Protein AF-A0A974YIM1-F1 (afdb_monomer_lite)

Structure (mmCIF, N/CA/C/O backbone):
data_AF-A0A974YIM1-F1
#
_entry.id   AF-A0A974YIM1-F1
#
loop_
_atom_site.group_PDB
_atom_site.id
_atom_site.type_symbol
_atom_site.label_atom_id
_atom_site.label_alt_id
_atom_site.label_comp_id
_atom_site.label_asym_id
_atom_site.label_entity_id
_atom_site.label_seq_id
_atom_site.pdbx_PDB_ins_code
_atom_site.Cartn_x
_atom_site.Cartn_y
_atom_site.Cartn_z
_atom_site.occupancy
_atom_site.B_iso_or_equiv
_atom_site.auth_seq_id
_atom_site.auth_comp_id
_atom_site.auth_asym_id
_atom_site.auth_atom_id
_atom_site.pdbx_PDB_model_num
ATOM 1 N N . MET A 1 1 ? 11.585 12.758 -20.020 1.00 62.47 1 MET A N 1
ATOM 2 C CA . MET A 1 1 ? 12.191 11.983 -18.918 1.00 62.47 1 MET A CA 1
ATOM 3 C C . MET A 1 1 ? 12.976 10.836 -19.508 1.00 62.47 1 MET A C 1
ATOM 5 O O . MET A 1 1 ? 12.493 10.224 -20.453 1.00 62.47 1 MET A O 1
ATOM 9 N N . ASP A 1 2 ? 14.160 10.576 -18.966 1.00 90.19 2 ASP A N 1
ATOM 10 C CA . ASP A 1 2 ? 14.951 9.400 -19.313 1.00 90.19 2 ASP A CA 1
ATOM 11 C C . ASP A 1 2 ? 14.190 8.102 -18.960 1.00 90.19 2 ASP A C 1
ATOM 13 O O . ASP A 1 2 ? 13.468 8.032 -17.960 1.00 90.19 2 ASP A O 1
ATOM 17 N N . ARG A 1 3 ? 14.309 7.081 -19.815 1.00 90.12 3 ARG A N 1
ATOM 18 C CA . ARG A 1 3 ? 13.586 5.806 -19.676 1.00 90.12 3 ARG A CA 1
ATOM 19 C C . ARG A 1 3 ? 14.018 5.063 -18.414 1.00 90.12 3 ARG A C 1
ATOM 21 O O . ARG A 1 3 ? 13.164 4.488 -17.737 1.00 90.12 3 ARG A O 1
ATOM 28 N N . LEU A 1 4 ? 15.311 5.098 -18.085 1.00 92.38 4 LEU A N 1
ATOM 29 C CA . LEU A 1 4 ? 15.838 4.472 -16.871 1.00 92.38 4 LEU A CA 1
ATOM 30 C C . LEU A 1 4 ? 15.372 5.229 -15.627 1.00 92.38 4 LEU A C 1
ATOM 32 O O . LEU A 1 4 ? 14.921 4.597 -14.673 1.00 92.38 4 LEU A O 1
ATOM 36 N N . ALA A 1 5 ? 15.363 6.564 -15.670 1.00 94.12 5 ALA A N 1
ATOM 37 C CA . ALA A 1 5 ? 14.788 7.379 -14.601 1.00 94.12 5 ALA A CA 1
ATOM 38 C C . ALA A 1 5 ? 13.311 7.027 -14.330 1.00 94.12 5 ALA A C 1
ATOM 40 O O . ALA A 1 5 ? 12.929 6.815 -13.179 1.00 94.12 5 ALA A O 1
ATOM 41 N N . ARG A 1 6 ? 12.487 6.864 -15.378 1.00 94.69 6 ARG A N 1
ATOM 42 C CA . ARG A 1 6 ? 11.077 6.459 -15.220 1.00 94.69 6 ARG A CA 1
ATOM 43 C C . ARG A 1 6 ? 10.927 5.048 -14.641 1.00 94.69 6 ARG A C 1
ATOM 45 O O . ARG A 1 6 ? 10.036 4.792 -13.836 1.00 94.69 6 ARG A O 1
ATOM 52 N N . ILE A 1 7 ? 11.785 4.120 -15.049 1.00 95.50 7 ILE A N 1
ATOM 53 C CA . ILE A 1 7 ? 11.830 2.758 -14.504 1.00 95.50 7 ILE A CA 1
ATOM 54 C C . ILE A 1 7 ? 12.177 2.760 -13.009 1.00 95.50 7 ILE A C 1
ATOM 56 O O . ILE A 1 7 ? 11.568 2.012 -12.234 1.00 95.50 7 ILE A O 1
ATOM 60 N N . ALA A 1 8 ? 13.155 3.575 -12.612 1.00 96.12 8 ALA A N 1
ATOM 61 C CA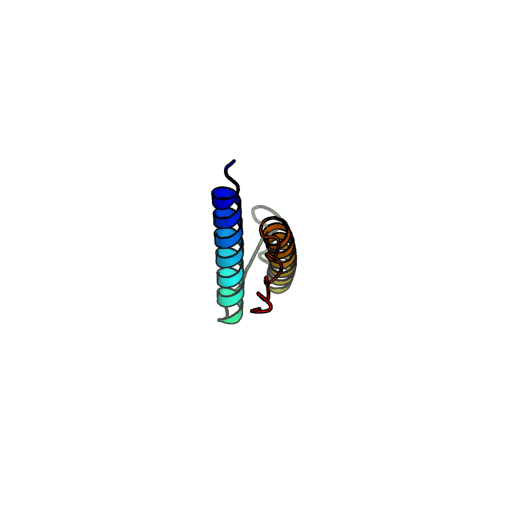 . ALA A 1 8 ? 13.589 3.694 -11.227 1.00 96.12 8 ALA A CA 1
ATOM 62 C C . ALA A 1 8 ? 12.471 4.273 -10.351 1.00 96.12 8 ALA A C 1
ATOM 64 O O . ALA A 1 8 ? 12.164 3.698 -9.308 1.00 96.12 8 ALA A O 1
ATOM 65 N N . GLU A 1 9 ? 11.800 5.328 -10.823 1.00 97.25 9 GLU A N 1
ATOM 66 C CA . GLU A 1 9 ? 10.632 5.931 -10.168 1.00 97.25 9 GLU A CA 1
ATOM 67 C C . GLU A 1 9 ? 9.531 4.890 -9.915 1.00 97.25 9 GLU A C 1
ATOM 69 O O . GLU A 1 9 ? 9.129 4.675 -8.772 1.00 97.25 9 GLU A O 1
ATOM 74 N N . LEU A 1 10 ? 9.113 4.163 -10.960 1.00 97.44 10 LEU A N 1
ATOM 75 C CA . LEU A 1 10 ? 8.097 3.112 -10.840 1.00 97.44 10 LEU A CA 1
ATOM 76 C C . LEU A 1 10 ? 8.522 2.009 -9.866 1.00 97.44 10 LEU A C 1
ATOM 78 O O . LEU A 1 10 ? 7.699 1.490 -9.117 1.00 97.44 10 LEU A O 1
ATOM 82 N N . SER A 1 11 ? 9.801 1.632 -9.864 1.00 97.25 11 SER A N 1
ATOM 83 C CA . SER A 1 11 ? 10.304 0.581 -8.974 1.00 97.25 11 SER A CA 1
ATOM 84 C C . SER A 1 11 ? 10.327 1.027 -7.512 1.00 97.25 11 SER A C 1
ATOM 86 O O . SER A 1 11 ? 9.972 0.237 -6.636 1.00 97.25 11 SER A O 1
ATOM 88 N N . GLY A 1 12 ? 10.689 2.285 -7.250 1.00 98.31 12 GLY A N 1
ATOM 89 C CA . GLY A 1 12 ? 10.589 2.884 -5.920 1.00 98.31 12 GLY A CA 1
ATOM 90 C C . GLY A 1 12 ? 9.140 2.950 -5.440 1.00 98.31 12 GLY A C 1
ATOM 91 O O . GLY A 1 12 ? 8.841 2.532 -4.322 1.00 98.31 12 GLY A O 1
ATOM 92 N N . GLU A 1 13 ? 8.230 3.379 -6.315 1.00 98.31 13 GLU A N 1
ATOM 93 C CA . GLU A 1 13 ? 6.800 3.460 -6.025 1.00 98.31 13 GLU A CA 1
ATOM 94 C C . GLU A 1 13 ? 6.196 2.079 -5.698 1.00 98.31 13 GLU A C 1
ATOM 96 O O . GLU A 1 13 ? 5.488 1.931 -4.699 1.00 98.31 13 GLU A O 1
ATOM 101 N N . ILE A 1 14 ? 6.518 1.051 -6.493 1.00 98.56 14 ILE A N 1
ATOM 102 C CA . ILE A 1 14 ? 6.103 -0.339 -6.244 1.00 98.56 14 ILE A CA 1
ATOM 103 C C . ILE A 1 14 ? 6.636 -0.826 -4.893 1.00 98.56 14 ILE A C 1
ATOM 105 O O . ILE A 1 14 ? 5.883 -1.396 -4.105 1.00 98.56 14 ILE A O 1
ATOM 109 N N . ARG A 1 15 ? 7.925 -0.600 -4.606 1.00 98.56 15 ARG A N 1
ATOM 110 C CA . ARG A 1 15 ? 8.549 -1.049 -3.353 1.00 98.56 15 ARG A CA 1
ATOM 111 C C . ARG A 1 15 ? 7.896 -0.403 -2.136 1.00 98.56 15 ARG A C 1
ATOM 113 O O . ARG A 1 15 ? 7.582 -1.107 -1.185 1.00 98.56 15 ARG A O 1
ATOM 120 N N . SER A 1 16 ? 7.669 0.907 -2.174 1.00 98.50 16 SER A N 1
ATOM 121 C CA . SER A 1 16 ? 7.016 1.633 -1.080 1.00 98.50 16 SER A CA 1
ATOM 122 C C . SER A 1 16 ? 5.620 1.078 -0.783 1.00 98.50 16 SER A C 1
ATOM 124 O O . SER A 1 16 ? 5.281 0.860 0.378 1.00 98.50 16 SER A O 1
ATOM 126 N N . ARG A 1 17 ? 4.835 0.770 -1.821 1.00 98.38 17 ARG A N 1
ATOM 127 C CA . ARG A 1 17 ? 3.492 0.197 -1.655 1.00 98.38 17 ARG A CA 1
ATOM 128 C C . ARG A 1 17 ? 3.496 -1.230 -1.125 1.00 98.38 17 ARG A C 1
ATOM 130 O O . ARG A 1 17 ? 2.643 -1.574 -0.313 1.00 98.38 17 ARG A O 1
ATOM 137 N N . ARG A 1 18 ? 4.456 -2.052 -1.552 1.00 98.38 18 ARG A N 1
ATOM 138 C CA . ARG A 1 18 ? 4.636 -3.400 -0.997 1.00 98.38 18 ARG A CA 1
ATOM 139 C C . ARG A 1 18 ? 4.998 -3.343 0.486 1.00 98.38 18 ARG A C 1
ATOM 141 O O . ARG A 1 18 ? 4.331 -3.997 1.270 1.00 98.38 18 ARG A O 1
ATOM 148 N N . LEU A 1 19 ? 5.936 -2.473 0.872 1.00 98.50 19 LEU A N 1
ATO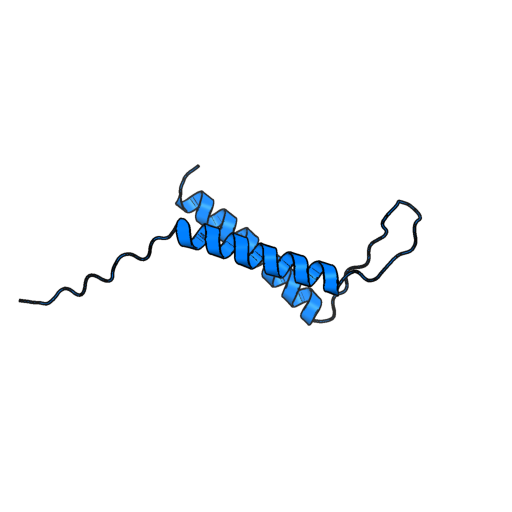M 149 C CA . LEU A 1 19 ? 6.284 -2.245 2.282 1.00 98.50 19 LEU A CA 1
ATOM 150 C C . LEU A 1 19 ? 5.081 -1.781 3.111 1.00 98.50 19 LEU A C 1
ATOM 152 O O . LEU A 1 19 ? 4.924 -2.183 4.259 1.00 98.50 19 LEU A O 1
ATOM 156 N N . PHE A 1 20 ? 4.211 -0.950 2.535 1.00 98.12 20 PHE A N 1
ATOM 157 C CA . PHE A 1 20 ? 2.960 -0.580 3.188 1.00 98.12 20 PHE A CA 1
ATOM 158 C C . PHE A 1 20 ? 2.047 -1.799 3.408 1.00 98.12 20 PHE A C 1
ATOM 160 O O . PHE A 1 20 ? 1.508 -1.959 4.498 1.00 98.12 20 PHE A O 1
ATOM 167 N N . CYS A 1 21 ? 1.895 -2.680 2.415 1.00 97.94 21 CYS A N 1
ATOM 168 C CA . CYS A 1 21 ? 1.108 -3.907 2.576 1.00 97.94 21 CYS A CA 1
ATOM 169 C C . CYS A 1 21 ? 1.728 -4.842 3.629 1.00 97.94 21 CYS A C 1
ATOM 171 O O . CYS A 1 21 ? 1.008 -5.326 4.493 1.00 97.94 21 CYS A O 1
ATOM 173 N N . GLU A 1 22 ? 3.054 -5.009 3.626 1.00 98.06 22 GLU A N 1
ATOM 174 C CA . GLU A 1 22 ? 3.795 -5.787 4.634 1.00 98.06 22 GLU A CA 1
ATOM 175 C C . GLU A 1 22 ? 3.587 -5.233 6.055 1.00 98.06 22 GLU A C 1
ATOM 177 O O . GLU A 1 22 ? 3.387 -5.990 7.004 1.00 98.06 22 GLU A O 1
ATOM 182 N N . PHE A 1 23 ? 3.565 -3.905 6.218 1.00 97.50 23 PHE A N 1
ATOM 183 C CA . PHE A 1 23 ? 3.229 -3.275 7.497 1.00 97.50 23 PHE A CA 1
ATOM 184 C C . PHE A 1 23 ? 1.826 -3.677 7.976 1.00 97.50 23 PHE A C 1
ATOM 186 O O . PHE A 1 23 ? 1.650 -4.012 9.149 1.00 97.50 23 PHE A O 1
ATOM 193 N N . ILE A 1 24 ? 0.836 -3.700 7.083 1.00 98.12 24 ILE A N 1
ATOM 194 C CA . ILE A 1 24 ? -0.521 -4.144 7.426 1.00 98.12 24 ILE A CA 1
ATOM 195 C C . ILE A 1 24 ? -0.547 -5.637 7.775 1.00 98.12 24 ILE A C 1
ATOM 197 O O . ILE A 1 24 ? -1.147 -6.018 8.778 1.00 98.12 24 ILE A O 1
ATOM 201 N N . GLU A 1 25 ? 0.154 -6.476 7.012 1.00 97.06 25 GLU A N 1
ATOM 202 C CA . GLU A 1 25 ? 0.293 -7.911 7.299 1.00 97.06 25 GLU A CA 1
ATOM 203 C C . GLU A 1 25 ? 0.951 -8.174 8.663 1.00 97.06 25 GLU A C 1
ATOM 205 O O . GLU A 1 25 ? 0.573 -9.118 9.354 1.00 97.06 25 GLU A O 1
ATOM 210 N N . SER A 1 26 ? 1.863 -7.302 9.109 1.00 98.06 26 SER A N 1
ATOM 211 C CA . SER A 1 26 ? 2.453 -7.362 10.456 1.00 98.06 26 SER A CA 1
ATOM 212 C C . SER A 1 26 ? 1.517 -6.907 11.591 1.00 98.06 26 SER A C 1
ATOM 214 O O . SER A 1 26 ? 1.929 -6.856 12.749 1.00 98.06 26 SER A O 1
ATOM 216 N N . GLY A 1 27 ? 0.255 -6.587 11.284 1.00 97.62 27 GLY A N 1
ATOM 217 C CA . GLY A 1 27 ? -0.757 -6.137 12.244 1.00 97.62 27 GLY A CA 1
ATOM 218 C C . GLY A 1 27 ? -1.006 -4.627 12.247 1.00 97.62 27 GLY A C 1
ATOM 219 O O . GLY A 1 27 ? -1.754 -4.131 13.094 1.00 97.62 27 GLY A O 1
ATOM 220 N N . GLY A 1 28 ? -0.406 -3.885 11.313 1.00 97.94 28 GLY A N 1
ATOM 22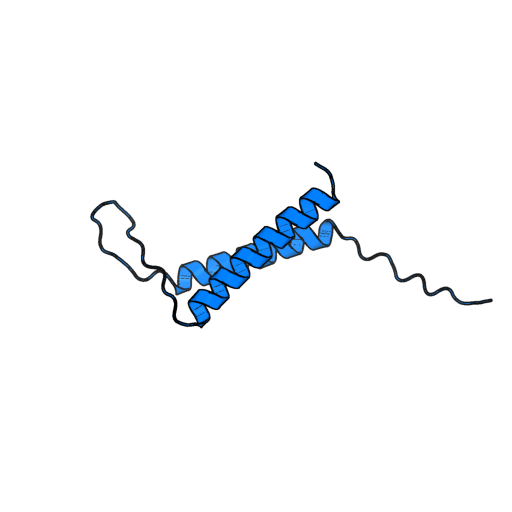1 C CA . GLY A 1 28 ? -0.713 -2.476 11.092 1.00 97.94 28 GLY A CA 1
ATOM 222 C C . GLY A 1 28 ? -2.174 -2.270 10.684 1.00 97.94 28 GLY A C 1
ATOM 223 O O . GLY A 1 28 ? -2.783 -3.116 10.033 1.00 97.94 28 GLY A O 1
ATOM 224 N N . ARG A 1 29 ? -2.752 -1.123 11.055 1.00 97.81 29 ARG A N 1
ATOM 225 C CA . ARG A 1 29 ? -4.127 -0.753 10.688 1.00 97.81 29 ARG A CA 1
ATOM 226 C C . ARG A 1 29 ? -4.189 0.649 10.116 1.00 97.81 29 ARG A C 1
ATOM 228 O O . ARG A 1 29 ? -3.433 1.527 10.528 1.00 97.81 29 ARG A O 1
ATOM 235 N N . VAL A 1 30 ? -5.123 0.853 9.193 1.00 97.50 30 VAL A N 1
ATOM 236 C CA . VAL A 1 30 ? -5.472 2.172 8.668 1.00 97.50 30 VAL A CA 1
ATOM 237 C C . VAL A 1 30 ? -6.847 2.545 9.168 1.00 97.50 30 VAL A C 1
ATOM 239 O O . VAL A 1 30 ? -7.837 1.885 8.857 1.00 97.50 30 VAL A O 1
ATOM 242 N N . ILE A 1 31 ? -6.888 3.639 9.915 1.00 97.06 31 ILE A N 1
ATOM 243 C CA . ILE A 1 31 ? -8.117 4.214 10.433 1.00 97.06 31 ILE A CA 1
ATOM 244 C C . ILE A 1 31 ? -8.295 5.583 9.779 1.00 97.06 31 ILE A C 1
ATOM 246 O O . ILE A 1 31 ? -7.349 6.371 9.732 1.00 97.06 31 ILE A O 1
ATOM 250 N N . ALA A 1 32 ? -9.485 5.857 9.256 1.00 95.44 32 ALA A N 1
ATOM 251 C CA . ALA A 1 32 ? -9.795 7.117 8.592 1.00 95.44 32 ALA A CA 1
ATOM 252 C C . ALA A 1 32 ? -11.148 7.660 9.054 1.00 95.44 32 ALA A C 1
ATOM 254 O O . ALA A 1 32 ? -12.036 6.901 9.447 1.00 95.44 32 ALA A O 1
ATOM 255 N N . SER A 1 33 ? -11.289 8.980 8.987 1.00 95.94 33 SER A N 1
ATOM 256 C CA . SER A 1 33 ? -12.571 9.669 9.091 1.00 95.94 33 SER A CA 1
ATOM 257 C C . SER A 1 33 ? -12.893 10.288 7.735 1.00 95.94 33 SER A C 1
ATOM 259 O O . SER A 1 33 ? -12.006 10.841 7.084 1.00 95.94 33 SER A O 1
ATOM 261 N N . GLU A 1 34 ? -14.148 10.191 7.301 1.00 89.25 34 GLU A N 1
ATOM 262 C CA . GLU A 1 34 ? -14.600 10.774 6.029 1.00 89.25 34 GLU A CA 1
ATOM 263 C C . GLU A 1 34 ? -14.712 12.305 6.088 1.00 89.25 34 GLU A C 1
ATOM 265 O O . GLU A 1 34 ? -14.715 12.972 5.055 1.00 89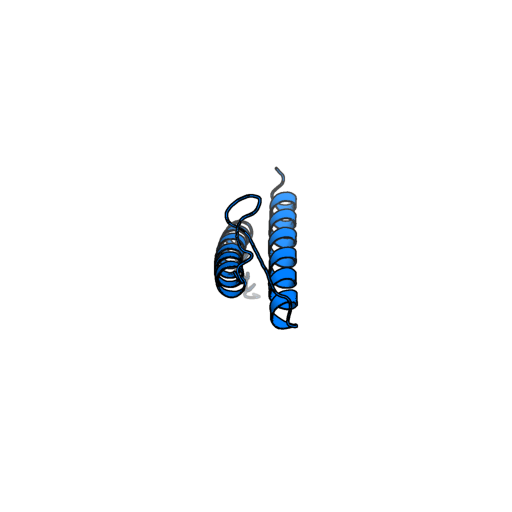.25 34 GLU A O 1
ATOM 270 N N . SER A 1 35 ? -14.777 12.867 7.296 1.00 91.69 35 SER A N 1
ATOM 271 C CA . SER A 1 35 ? -14.835 14.305 7.538 1.00 91.69 35 SER A CA 1
ATOM 272 C C . SER A 1 35 ? -14.062 14.689 8.794 1.00 91.69 35 SER A C 1
ATOM 274 O O . SER A 1 35 ? -13.893 13.884 9.715 1.00 91.69 35 SER A O 1
ATOM 276 N N . ASP A 1 36 ? -13.654 15.949 8.884 1.00 90.75 36 ASP A N 1
ATOM 277 C CA . ASP A 1 36 ? -13.091 16.481 10.121 1.00 90.75 36 ASP A CA 1
ATOM 278 C C . ASP A 1 36 ? -14.120 16.377 11.258 1.00 90.75 36 ASP A C 1
ATOM 280 O O . ASP A 1 36 ? -15.285 16.746 11.106 1.00 90.75 36 ASP A O 1
ATOM 284 N N . GLY A 1 37 ? -13.700 15.803 12.388 1.00 90.88 37 GLY A N 1
ATOM 285 C CA . GLY A 1 37 ? -14.569 15.531 13.540 1.00 90.88 37 GLY A CA 1
ATOM 286 C C . GLY A 1 37 ? -15.533 14.344 13.381 1.00 90.88 37 GLY A C 1
ATOM 287 O O . GLY A 1 37 ? -16.307 14.079 14.299 1.00 90.88 37 GLY A O 1
ATOM 288 N N . GLY A 1 38 ? -15.497 13.631 12.250 1.00 93.62 38 GLY A N 1
ATOM 289 C CA . GLY A 1 38 ? -16.284 12.417 12.021 1.00 93.62 38 GLY A CA 1
ATOM 290 C C . GLY A 1 38 ? -15.773 11.188 12.794 1.00 93.62 38 GLY A C 1
ATOM 291 O O . GLY A 1 38 ? -14.706 11.227 13.416 1.00 93.62 38 GLY A O 1
ATOM 292 N N . PRO A 1 39 ? -16.535 10.079 12.786 1.00 94.88 39 PRO A N 1
ATOM 293 C CA . PRO A 1 39 ? -16.122 8.844 13.437 1.00 94.88 39 PRO A CA 1
ATOM 294 C C . PRO A 1 39 ? -14.937 8.198 12.712 1.00 94.88 39 PRO A C 1
ATOM 296 O O . PRO A 1 39 ? -14.909 8.074 11.488 1.00 94.88 39 PRO A O 1
ATOM 299 N N . TRP A 1 40 ? -13.981 7.714 13.499 1.00 95.88 40 TRP A N 1
ATOM 300 C CA . TRP A 1 40 ? -12.855 6.926 13.015 1.00 95.88 40 TRP A CA 1
ATOM 301 C C . TRP A 1 40 ? -13.308 5.507 12.656 1.00 95.88 40 TRP A C 1
ATOM 303 O O . TRP A 1 40 ? -13.859 4.794 13.494 1.00 95.88 40 TRP A O 1
ATOM 313 N N . THR A 1 41 ? -13.052 5.087 11.418 1.00 97.25 41 THR A N 1
ATOM 314 C CA . THR A 1 41 ? -13.443 3.771 10.894 1.00 97.25 41 THR A CA 1
ATOM 315 C C . THR A 1 41 ? -12.229 2.986 10.415 1.00 97.25 41 THR A C 1
ATOM 317 O O . THR A 1 41 ? -11.283 3.557 9.868 1.00 97.25 41 THR A O 1
ATOM 320 N N . ASP A 1 42 ? -12.239 1.670 10.639 1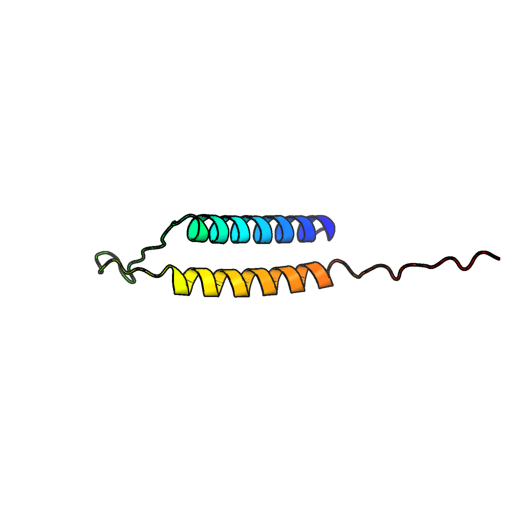.00 97.62 42 ASP A N 1
ATOM 321 C CA . ASP A 1 42 ? -11.204 0.781 10.112 1.00 97.62 42 ASP A CA 1
ATOM 322 C C . ASP A 1 42 ? -11.413 0.585 8.608 1.00 97.62 42 ASP A C 1
ATOM 324 O O . ASP A 1 42 ? -12.387 -0.023 8.163 1.00 97.62 42 ASP A O 1
ATOM 328 N N . VAL A 1 43 ? -10.476 1.113 7.824 1.00 97.56 43 VAL A N 1
ATOM 329 C CA . VAL A 1 43 ? -10.479 1.053 6.358 1.00 97.56 43 VAL A CA 1
ATOM 330 C C . VAL A 1 43 ? -9.320 0.210 5.830 1.00 97.56 43 VAL A C 1
ATOM 332 O O . VAL A 1 43 ? -8.950 0.312 4.655 1.00 97.56 43 VAL A O 1
ATOM 335 N N . THR A 1 44 ? -8.727 -0.627 6.683 1.00 98.12 44 THR A N 1
ATOM 336 C CA . THR A 1 44 ? -7.521 -1.404 6.380 1.00 98.12 44 THR A CA 1
ATOM 337 C C . THR A 1 44 ? -7.724 -2.297 5.159 1.00 98.12 44 THR A C 1
ATOM 339 O O . THR A 1 44 ? -6.976 -2.190 4.188 1.00 98.12 44 THR A O 1
ATOM 342 N N . ALA A 1 45 ? -8.785 -3.112 5.145 1.00 96.88 45 ALA A N 1
ATOM 343 C CA . ALA A 1 45 ? -9.063 -4.041 4.046 1.00 96.88 45 ALA A CA 1
ATOM 344 C C . ALA A 1 45 ? -9.289 -3.321 2.704 1.00 96.88 45 ALA A C 1
ATOM 346 O O . ALA A 1 45 ? -8.732 -3.711 1.676 1.00 96.88 45 ALA A O 1
ATOM 347 N N . ALA A 1 46 ? -10.064 -2.232 2.716 1.00 97.31 46 ALA A N 1
ATOM 348 C CA . ALA A 1 46 ? -10.314 -1.428 1.521 1.00 97.31 46 ALA A CA 1
ATOM 349 C C . ALA A 1 46 ? -9.026 -0.765 1.005 1.00 97.31 46 ALA A C 1
ATOM 351 O O . ALA A 1 46 ? -8.787 -0.705 -0.204 1.00 97.31 46 ALA A O 1
ATOM 352 N N . THR A 1 47 ? -8.176 -0.301 1.921 1.00 97.56 47 THR A N 1
ATOM 353 C CA . THR A 1 47 ? -6.889 0.315 1.593 1.00 97.56 47 THR A CA 1
ATOM 354 C C . THR A 1 47 ? -5.922 -0.698 0.982 1.00 97.56 47 THR A C 1
ATOM 356 O O . THR A 1 47 ? -5.371 -0.419 -0.080 1.00 9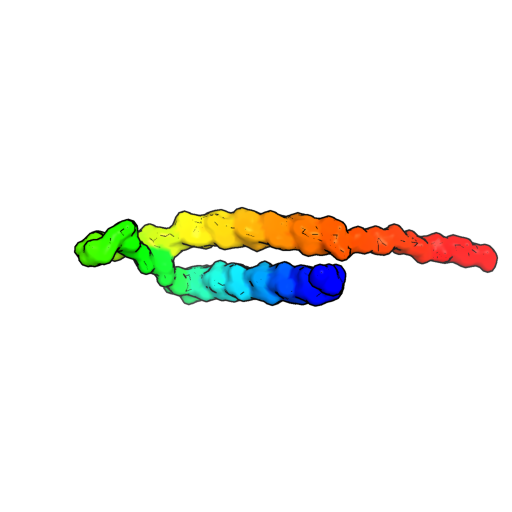7.56 47 THR A O 1
ATOM 359 N N . VAL A 1 48 ? -5.781 -1.893 1.564 1.00 97.75 48 VAL A N 1
ATOM 360 C CA . VAL A 1 48 ? -4.942 -2.968 1.000 1.00 97.75 48 VAL A CA 1
ATOM 361 C C . VAL A 1 48 ? -5.409 -3.343 -0.404 1.00 97.75 48 VAL A C 1
ATOM 363 O O . VAL A 1 48 ? -4.607 -3.349 -1.336 1.00 97.75 48 VAL A O 1
ATOM 366 N N . ALA A 1 49 ? -6.713 -3.559 -0.600 1.00 97.94 49 ALA A N 1
ATOM 367 C CA . ALA A 1 49 ? -7.254 -3.899 -1.915 1.00 97.94 49 ALA A CA 1
ATOM 368 C C . ALA A 1 49 ? -6.941 -2.828 -2.979 1.00 97.94 49 ALA A C 1
ATOM 370 O O . ALA A 1 49 ? -6.655 -3.155 -4.135 1.00 97.94 49 ALA A O 1
ATOM 371 N N . ARG A 1 50 ? -6.971 -1.543 -2.601 1.00 98.00 50 ARG A N 1
ATOM 372 C CA . ARG A 1 50 ? -6.593 -0.436 -3.488 1.00 98.00 50 ARG A CA 1
ATOM 373 C C . ARG A 1 50 ? -5.100 -0.456 -3.817 1.00 98.00 50 ARG A C 1
ATOM 375 O O . ARG A 1 50 ? -4.749 -0.298 -4.988 1.00 98.00 50 ARG A O 1
ATOM 382 N N . GLU A 1 51 ? -4.236 -0.660 -2.826 1.00 98.12 51 GLU A N 1
ATOM 383 C CA . GLU A 1 51 ? -2.789 -0.696 -3.048 1.00 98.12 51 GLU A CA 1
ATOM 384 C C . GLU A 1 51 ? -2.366 -1.900 -3.900 1.00 98.12 51 GLU A C 1
ATOM 386 O O . GLU A 1 51 ? -1.571 -1.717 -4.820 1.00 98.12 51 GLU A O 1
ATOM 391 N N . CYS A 1 52 ? -2.960 -3.087 -3.715 1.00 97.81 52 CYS A N 1
ATOM 392 C CA . CYS A 1 52 ? -2.703 -4.254 -4.571 1.00 97.81 52 CYS A CA 1
ATOM 393 C C . CYS A 1 52 ? -2.986 -3.954 -6.053 1.00 97.81 52 CYS A C 1
ATOM 395 O O . CYS A 1 52 ? -2.110 -4.123 -6.902 1.00 97.81 52 CYS A O 1
ATOM 397 N N . ARG A 1 53 ? -4.166 -3.397 -6.367 1.00 98.44 53 ARG A N 1
ATOM 398 C CA . ARG A 1 53 ? -4.527 -3.000 -7.745 1.00 98.44 53 ARG A CA 1
ATOM 399 C C . ARG A 1 53 ? -3.567 -1.952 -8.312 1.00 98.44 53 ARG A C 1
ATOM 401 O O . ARG A 1 53 ? -3.244 -1.948 -9.505 1.00 98.44 53 ARG A O 1
ATOM 408 N N . ARG A 1 54 ? -3.105 -1.029 -7.463 1.00 98.19 54 ARG A N 1
ATOM 409 C CA . ARG A 1 54 ? -2.151 0.009 -7.861 1.00 98.19 54 ARG A CA 1
ATOM 410 C C . ARG A 1 54 ? -0.778 -0.587 -8.168 1.00 98.19 54 ARG A C 1
ATOM 412 O O . ARG A 1 54 ? -0.200 -0.222 -9.190 1.00 98.19 54 ARG A O 1
ATOM 419 N N . ILE A 1 55 ? -0.294 -1.516 -7.344 1.00 98.56 55 ILE A N 1
ATOM 420 C CA . ILE A 1 55 ? 0.948 -2.264 -7.580 1.00 98.56 55 ILE A CA 1
ATOM 421 C C . ILE A 1 55 ? 0.876 -2.986 -8.929 1.00 98.56 55 ILE A C 1
ATOM 423 O O . ILE A 1 55 ? 1.755 -2.780 -9.763 1.00 98.56 55 ILE A O 1
ATOM 427 N N . GLU A 1 56 ? -0.192 -3.742 -9.196 1.00 98.25 56 GLU A N 1
ATOM 428 C CA . GLU A 1 56 ? -0.380 -4.462 -10.467 1.00 98.25 56 GLU A CA 1
ATOM 429 C C . GLU A 1 56 ? -0.312 -3.526 -11.685 1.00 98.25 56 GLU A C 1
ATOM 431 O O . GLU A 1 56 ? 0.364 -3.811 -12.680 1.00 98.25 56 GLU A O 1
ATOM 436 N N . THR A 1 57 ? -0.963 -2.363 -11.590 1.00 98.19 57 THR A N 1
ATOM 437 C CA . THR A 1 57 ? -0.963 -1.341 -12.648 1.00 98.19 57 THR A CA 1
ATOM 438 C C . THR A 1 57 ? 0.442 -0.777 -12.896 1.00 98.19 57 THR A C 1
ATOM 440 O O . THR A 1 57 ? 0.872 -0.613 -14.046 1.00 98.19 57 THR A O 1
ATOM 443 N N . LEU A 1 58 ? 1.180 -0.480 -11.824 1.00 97.75 58 LEU A N 1
ATOM 444 C CA . LEU A 1 58 ? 2.546 0.041 -11.905 1.00 97.75 58 LEU A CA 1
ATOM 445 C C . LEU A 1 58 ? 3.504 -1.002 -12.480 1.00 97.75 58 LEU A C 1
ATOM 447 O O . LEU A 1 58 ? 4.330 -0.679 -13.333 1.00 97.75 58 LEU A O 1
ATOM 451 N N . GLU A 1 59 ? 3.368 -2.261 -12.073 1.00 97.06 59 GLU A N 1
ATOM 452 C CA . GLU A 1 59 ? 4.160 -3.359 -12.614 1.00 97.06 59 GLU A CA 1
ATOM 453 C C . GLU A 1 59 ? 3.906 -3.574 -14.101 1.00 97.06 59 GLU A C 1
ATOM 455 O O . GLU A 1 59 ? 4.858 -3.735 -14.867 1.00 97.06 59 GLU A O 1
ATOM 460 N N . HIS A 1 60 ? 2.641 -3.542 -14.525 1.00 96.00 60 HIS A N 1
ATOM 461 C CA . HIS A 1 60 ? 2.291 -3.628 -15.937 1.00 96.00 60 HIS A CA 1
ATOM 462 C C . HIS A 1 60 ? 2.933 -2.483 -16.732 1.00 96.00 60 HIS A C 1
ATOM 464 O O . HIS A 1 60 ? 3.542 -2.711 -17.779 1.00 96.00 60 HIS A O 1
ATOM 470 N N . THR A 1 61 ? 2.874 -1.260 -16.201 1.00 95.38 61 THR A N 1
ATOM 471 C CA . THR A 1 61 ? 3.515 -0.087 -16.812 1.00 95.38 61 THR A CA 1
ATOM 472 C C . THR A 1 61 ? 5.032 -0.257 -16.902 1.00 95.38 61 THR A C 1
ATOM 474 O O . THR A 1 61 ? 5.617 -0.019 -17.958 1.00 95.38 61 THR A O 1
ATOM 477 N N . ARG A 1 62 ? 5.678 -0.722 -15.827 1.00 95.00 62 ARG A N 1
ATOM 478 C CA . ARG A 1 62 ? 7.126 -0.957 -15.791 1.00 95.00 62 ARG A CA 1
ATOM 479 C C . ARG A 1 62 ? 7.557 -2.027 -16.795 1.00 95.00 62 ARG A C 1
ATOM 481 O O . ARG A 1 62 ? 8.526 -1.801 -17.510 1.00 95.00 62 ARG A O 1
ATOM 488 N N . ARG A 1 63 ? 6.822 -3.144 -16.902 1.00 93.31 63 ARG A N 1
ATOM 489 C CA . ARG A 1 63 ? 7.088 -4.209 -17.891 1.00 93.31 63 ARG A CA 1
ATOM 490 C C . ARG A 1 63 ? 7.040 -3.679 -19.322 1.00 93.31 63 ARG A C 1
ATOM 492 O O . ARG A 1 63 ? 7.924 -3.970 -20.110 1.00 93.31 63 ARG A O 1
ATOM 499 N N . ARG A 1 64 ? 6.076 -2.817 -19.657 1.00 92.12 64 ARG A N 1
ATOM 500 C CA . ARG A 1 64 ? 6.014 -2.193 -20.995 1.00 92.12 64 ARG A CA 1
ATOM 501 C C . ARG A 1 64 ? 7.213 -1.293 -21.305 1.00 92.12 64 ARG A C 1
ATOM 503 O O . ARG A 1 64 ? 7.545 -1.104 -22.470 1.00 92.12 64 ARG A O 1
ATOM 510 N N . LEU A 1 65 ? 7.857 -0.741 -20.279 1.00 90.94 65 LEU A N 1
ATOM 511 C CA . LEU A 1 65 ? 9.081 0.050 -20.413 1.00 90.94 65 LEU A CA 1
ATOM 512 C C . LEU A 1 65 ? 10.349 -0.813 -20.414 1.00 90.94 65 LEU A C 1
ATOM 514 O O . LEU A 1 65 ? 11.422 -0.285 -20.694 1.00 90.94 65 LEU A O 1
ATOM 518 N N . MET A 1 66 ? 10.248 -2.112 -20.140 1.00 86.50 66 MET A N 1
ATOM 519 C CA . MET A 1 66 ? 11.319 -3.108 -20.197 1.00 86.50 66 MET A CA 1
ATOM 520 C C . MET A 1 66 ? 10.882 -4.236 -21.145 1.00 86.50 66 MET A C 1
ATOM 522 O O . MET A 1 66 ? 10.472 -5.292 -20.671 1.00 86.50 66 MET A O 1
ATOM 526 N N . PRO A 1 67 ? 10.905 -4.030 -22.475 1.00 75.00 67 PRO A N 1
ATOM 527 C CA . PRO A 1 67 ? 10.717 -5.141 -23.382 1.00 75.00 67 PRO A CA 1
ATOM 528 C C . PRO A 1 67 ? 11.808 -6.163 -23.076 1.00 75.00 67 PRO A C 1
ATOM 530 O O . PRO A 1 67 ? 12.989 -5.813 -23.059 1.00 75.00 67 PRO A O 1
ATOM 533 N N . GLU A 1 68 ? 11.383 -7.390 -22.786 1.00 64.88 68 GLU A N 1
ATOM 534 C CA . GLU A 1 68 ? 12.250 -8.561 -22.755 1.00 64.88 68 GLU A CA 1
ATOM 535 C C . GLU A 1 68 ? 13.068 -8.531 -24.051 1.00 64.88 68 GLU A C 1
ATOM 537 O O . GLU A 1 68 ? 12.501 -8.567 -25.149 1.00 64.88 68 GLU A O 1
ATOM 542 N N . GLU A 1 69 ? 14.389 -8.383 -23.952 1.00 60.62 69 GLU A N 1
ATOM 543 C CA . GLU A 1 69 ? 15.231 -8.650 -25.110 1.00 60.62 69 GLU A CA 1
ATOM 544 C C . GLU A 1 69 ? 14.980 -10.111 -25.487 1.00 60.62 69 GLU A C 1
ATOM 546 O O . GLU A 1 69 ? 15.095 -10.980 -24.618 1.00 60.62 69 GLU A O 1
ATOM 551 N N . PRO A 1 70 ? 14.595 -10.419 -26.741 1.00 55.75 70 PRO A N 1
ATOM 552 C CA . PRO A 1 70 ? 14.487 -11.806 -27.145 1.00 55.75 70 PRO A CA 1
ATOM 553 C C . PRO A 1 70 ? 15.853 -12.432 -26.893 1.00 55.75 70 PRO A C 1
ATOM 555 O O . PRO A 1 70 ? 16.849 -11.971 -27.455 1.00 55.75 70 PRO A O 1
ATOM 558 N N . VAL A 1 71 ? 15.888 -13.443 -26.018 1.00 55.66 71 VAL A N 1
ATOM 559 C CA . VAL A 1 71 ? 17.079 -14.243 -25.739 1.00 55.66 71 VAL A CA 1
ATOM 560 C C . VAL A 1 71 ? 17.615 -14.692 -27.090 1.00 55.66 71 VAL A C 1
ATOM 562 O O . VAL A 1 71 ? 17.052 -15.577 -27.740 1.00 55.66 71 VAL A O 1
ATOM 565 N N . ARG A 1 72 ? 18.675 -14.032 -27.564 1.00 57.94 72 ARG A N 1
ATOM 566 C CA . ARG A 1 72 ? 19.407 -14.477 -28.740 1.00 57.94 72 ARG A CA 1
ATOM 567 C C . ARG A 1 72 ? 20.123 -15.740 -28.301 1.00 57.94 72 ARG A C 1
ATOM 569 O O . ARG A 1 72 ? 21.238 -15.685 -27.797 1.00 57.94 72 ARG A O 1
ATOM 576 N N . HIS A 1 73 ? 19.455 -16.879 -28.455 1.00 53.25 73 HIS A N 1
ATOM 577 C CA . HIS A 1 73 ? 20.151 -18.146 -28.563 1.00 53.25 73 HIS A CA 1
ATOM 578 C C . HIS A 1 73 ? 21.002 -18.050 -29.822 1.00 53.25 73 HIS A C 1
ATOM 580 O O . HIS A 1 73 ? 20.524 -18.284 -30.933 1.00 53.25 73 HIS A O 1
ATOM 586 N N . ASP A 1 74 ? 22.248 -17.632 -29.631 1.00 59.44 74 ASP A N 1
ATOM 587 C CA . ASP A 1 74 ? 23.301 -17.803 -30.608 1.00 59.44 74 ASP A CA 1
ATOM 588 C C . ASP A 1 74 ? 23.406 -19.309 -30.863 1.00 59.44 74 ASP A C 1
ATOM 590 O O . ASP A 1 74 ? 23.909 -20.078 -30.040 1.00 59.44 74 ASP A O 1
ATOM 594 N N . ARG A 1 75 ? 22.789 -19.769 -31.956 1.00 54.81 75 ARG A N 1
ATOM 595 C CA . ARG A 1 75 ? 23.027 -21.113 -32.465 1.00 54.81 75 ARG A CA 1
ATOM 596 C C . ARG A 1 75 ? 24.417 -21.060 -33.073 1.00 54.81 75 ARG A C 1
ATOM 598 O O . ARG A 1 75 ? 24.561 -20.714 -34.243 1.00 54.81 75 ARG A O 1
ATOM 605 N N . GLY A 1 76 ? 25.400 -21.351 -32.223 1.00 63.12 76 GLY A N 1
ATOM 606 C CA . GLY A 1 76 ? 26.792 -21.524 -32.602 1.00 63.12 76 GLY A CA 1
ATOM 607 C C . GLY A 1 76 ? 26.892 -22.371 -33.868 1.00 63.12 76 GLY A C 1
ATOM 608 O O . GLY A 1 76 ? 26.239 -23.411 -33.991 1.00 63.12 76 GLY A O 1
ATOM 609 N N . ARG A 1 77 ? 27.656 -21.843 -34.818 1.00 55.22 77 ARG A N 1
ATOM 610 C CA . ARG A 1 77 ? 28.028 -22.482 -36.075 1.00 55.22 77 ARG A CA 1
ATOM 611 C C . ARG A 1 77 ? 29.266 -23.341 -35.879 1.00 55.22 77 ARG A C 1
ATOM 613 O O . ARG A 1 77 ? 30.162 -22.883 -35.138 1.00 55.22 77 ARG A O 1
#

Secondary structure (DSSP, 8-state):
--HHHHHHHHHHHHHHHHHHHHHHHTT---EE-SSTTPPPEE-HHHHHHHHHHHHHHHHHHHHHHS-----------

Radius of gyration: 19.1 Å; chains: 1; bounding box: 44×39×50 Å

Sequence (77 aa):
MDRLARIAELSGEIRSRRLFCEFIESGGRVIASESDGGPWTDVTAATVARECRRIETLEHTRRRLMPEEPVRHDRGR

Foldseek 3Di:
DDLVVLLVVLVVVLVVLVVVLVCVVVVDWDWDAPDVVHDTDTCRVVSNVVSVVVSVVSVVVSCVSPPDDPPPPPPDD

pLDDT: mean 90.51, std 13.62, range [53.25, 98.56]